Protein AF-A0A2G6PEE8-F1 (afdb_monomer)

Radius of gyration: 20.81 Å; Cα contacts (8 Å, |Δi|>4): 61; chains: 1; bounding box: 56×54×42 Å

pLDDT: mean 80.79, std 21.09, range [40.03, 98.38]

Solvent-accessible sur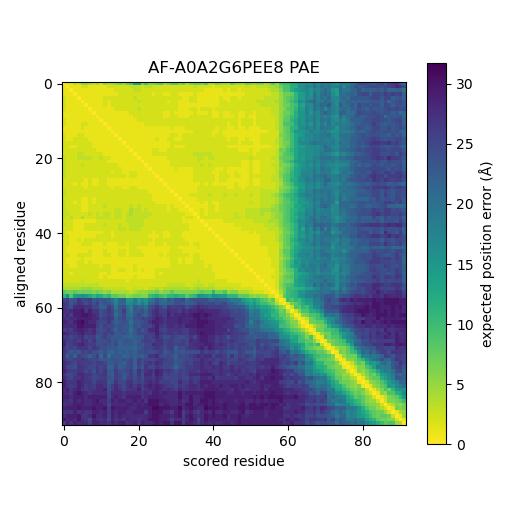face area (backbone atoms only — not comparable to full-atom values): 6204 Å² total; per-residue (Å²): 101,75,51,29,76,95,63,70,36,36,48,66,58,54,49,50,39,40,76,76,64,45,85,48,71,64,52,50,23,78,75,59,54,56,54,75,76,87,41,76,32,46,64,61,43,48,55,50,50,52,52,54,54,51,58,71,74,60,72,75,91,83,87,85,81,85,79,83,85,81,84,79,80,81,71,74,84,77,89,70,78,85,78,87,78,79,86,85,76,78,96,127

Structure (mmCIF, N/CA/C/O backbone):
data_AF-A0A2G6PEE8-F1
#
_entry.id   AF-A0A2G6PEE8-F1
#
loop_
_atom_site.group_PDB
_atom_site.id
_atom_site.type_symbol
_atom_site.label_atom_id
_atom_site.label_alt_id
_atom_site.label_comp_id
_atom_site.label_asym_id
_atom_site.label_entity_id
_atom_site.label_seq_id
_atom_site.pdbx_PDB_ins_code
_atom_site.Cartn_x
_atom_site.Cartn_y
_atom_site.Cartn_z
_atom_site.occupancy
_atom_site.B_iso_or_equiv
_atom_site.auth_seq_id
_atom_site.auth_comp_id
_atom_site.auth_asym_id
_atom_site.auth_atom_id
_atom_site.pdbx_PDB_model_num
ATOM 1 N N . MET A 1 1 ? -6.600 4.409 -7.845 1.00 88.81 1 MET A N 1
ATOM 2 C CA . MET A 1 1 ? -5.313 5.067 -8.159 1.00 88.81 1 MET A CA 1
ATOM 3 C C . MET A 1 1 ? -4.147 4.125 -7.876 1.00 88.81 1 MET A C 1
ATOM 5 O O . MET A 1 1 ? -4.296 3.256 -7.029 1.00 88.81 1 MET A O 1
ATOM 9 N N . PHE A 1 2 ? -2.994 4.298 -8.532 1.00 97.00 2 PHE A N 1
ATOM 10 C CA . PHE A 1 2 ? -1.758 3.631 -8.098 1.00 97.00 2 PHE A CA 1
ATOM 11 C C . PHE A 1 2 ? -1.168 4.366 -6.897 1.00 97.00 2 PHE A C 1
ATOM 13 O O . PHE A 1 2 ? -0.930 5.567 -6.975 1.00 97.00 2 PHE A O 1
ATOM 20 N N . LEU A 1 3 ? -0.920 3.633 -5.815 1.00 97.19 3 LEU A N 1
ATOM 21 C CA . LEU A 1 3 ? -0.267 4.142 -4.611 1.00 97.19 3 LEU A CA 1
ATOM 22 C C . LEU A 1 3 ? 1.231 3.824 -4.601 1.00 97.19 3 LEU A C 1
ATOM 24 O O . LEU A 1 3 ? 2.017 4.609 -4.085 1.00 97.19 3 LEU A O 1
ATOM 28 N N . CYS A 1 4 ? 1.666 2.725 -5.229 1.00 98.06 4 CYS A N 1
ATOM 29 C CA . CYS A 1 4 ? 3.086 2.445 -5.450 1.00 98.06 4 CYS A CA 1
ATOM 30 C C . CYS A 1 4 ? 3.358 2.161 -6.927 1.00 98.06 4 CYS A C 1
ATOM 32 O O . CYS A 1 4 ? 2.987 1.108 -7.433 1.00 98.06 4 CYS A O 1
ATOM 34 N N . ILE A 1 5 ? 4.061 3.073 -7.604 1.00 97.88 5 ILE A N 1
ATOM 35 C CA . ILE A 1 5 ? 4.388 2.924 -9.032 1.00 97.88 5 ILE A CA 1
ATOM 36 C C . ILE A 1 5 ? 5.428 1.814 -9.246 1.00 97.88 5 ILE A C 1
ATOM 38 O O . ILE A 1 5 ? 5.252 0.981 -10.126 1.00 97.88 5 ILE A O 1
ATOM 42 N N . CYS A 1 6 ? 6.464 1.743 -8.402 1.00 98.06 6 CYS A N 1
ATOM 43 C CA . CYS A 1 6 ? 7.517 0.719 -8.487 1.00 98.06 6 CYS A CA 1
ATOM 44 C C . CYS A 1 6 ? 6.969 -0.713 -8.474 1.00 98.06 6 CYS A C 1
ATOM 46 O O . CYS A 1 6 ? 7.477 -1.584 -9.171 1.00 98.06 6 CYS A O 1
ATOM 48 N N . LYS A 1 7 ? 5.941 -0.960 -7.655 1.00 97.62 7 LYS A N 1
ATOM 49 C CA . LYS A 1 7 ? 5.329 -2.284 -7.480 1.00 97.62 7 LYS A CA 1
ATOM 50 C C . LYS A 1 7 ? 3.970 -2.416 -8.168 1.00 97.62 7 LYS A C 1
ATOM 52 O O . LYS A 1 7 ? 3.334 -3.448 -8.031 1.00 97.62 7 LYS A O 1
ATOM 57 N N . SER A 1 8 ? 3.540 -1.390 -8.908 1.00 97.50 8 SER A N 1
ATOM 58 C CA . SER A 1 8 ? 2.221 -1.318 -9.552 1.00 97.50 8 SER A CA 1
ATOM 59 C C . SER A 1 8 ? 1.056 -1.642 -8.606 1.00 97.50 8 SER A C 1
ATOM 61 O O . SER A 1 8 ? 0.124 -2.333 -8.991 1.00 97.50 8 SER A O 1
ATOM 63 N N . VAL A 1 9 ? 1.101 -1.128 -7.372 1.00 97.81 9 VAL A N 1
ATOM 64 C CA . VAL A 1 9 ? 0.060 -1.376 -6.360 1.00 97.81 9 VAL A CA 1
ATOM 65 C C . VAL A 1 9 ? -0.975 -0.267 -6.377 1.00 97.81 9 VAL A C 1
ATOM 67 O O . VAL A 1 9 ? -0.636 0.921 -6.336 1.00 97.81 9 VAL A O 1
ATOM 70 N N . THR A 1 10 ? -2.238 -0.662 -6.396 1.00 98.38 10 THR A N 1
ATOM 71 C CA . THR A 1 10 ? -3.419 0.193 -6.433 1.00 98.38 10 THR A CA 1
ATOM 72 C C . THR A 1 10 ? -4.076 0.347 -5.064 1.00 98.38 10 THR A C 1
ATOM 74 O O . THR A 1 10 ? -3.909 -0.466 -4.161 1.00 98.38 10 THR A O 1
ATOM 77 N N . ASP A 1 11 ? -4.879 1.395 -4.925 1.00 97.56 11 ASP A N 1
ATOM 78 C CA . ASP A 1 11 ? -5.781 1.619 -3.792 1.00 97.56 11 ASP A CA 1
ATOM 79 C C . ASP A 1 11 ? -6.696 0.418 -3.518 1.00 97.56 11 ASP A C 1
ATOM 81 O O . ASP A 1 11 ? -6.860 0.012 -2.370 1.00 97.56 11 ASP A O 1
ATOM 85 N N . ARG A 1 12 ? -7.236 -0.202 -4.574 1.00 97.44 12 ARG A N 1
ATOM 86 C CA . ARG A 1 12 ? -8.122 -1.368 -4.457 1.00 97.44 12 ARG A CA 1
ATOM 87 C 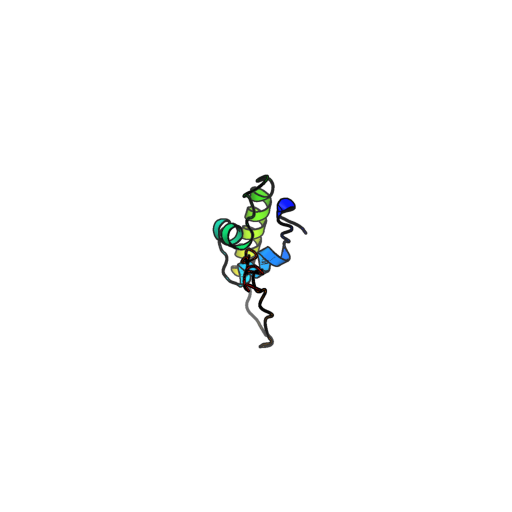C . ARG A 1 12 ? -7.419 -2.566 -3.832 1.00 97.44 12 ARG A C 1
ATOM 89 O O . ARG A 1 12 ? -8.013 -3.238 -2.998 1.00 97.44 12 ARG A O 1
ATOM 96 N N . GLU A 1 13 ? -6.169 -2.813 -4.208 1.00 97.81 13 GLU A N 1
ATOM 97 C CA . GLU A 1 13 ? -5.369 -3.899 -3.634 1.00 97.81 13 GLU A CA 1
ATOM 98 C C . GLU A 1 13 ? -5.050 -3.644 -2.160 1.00 97.81 13 GLU A C 1
ATOM 100 O O . GLU A 1 13 ? -5.147 -4.562 -1.350 1.00 97.81 13 GLU A O 1
ATOM 105 N N . ILE A 1 14 ? -4.739 -2.398 -1.781 1.00 97.38 14 ILE A N 1
ATOM 106 C CA . ILE A 1 14 ? -4.521 -2.057 -0.368 1.00 97.38 14 ILE A CA 1
ATOM 107 C C . ILE A 1 14 ? -5.813 -2.221 0.434 1.00 97.38 14 ILE A C 1
ATOM 109 O O . ILE A 1 14 ? -5.785 -2.835 1.498 1.00 97.38 14 ILE A O 1
ATOM 113 N N . ARG A 1 15 ? -6.950 -1.746 -0.087 1.00 97.50 15 ARG A N 1
ATOM 114 C CA . ARG A 1 15 ? -8.254 -1.918 0.564 1.00 97.50 15 ARG A CA 1
ATOM 115 C C . ARG A 1 15 ? -8.607 -3.395 0.739 1.00 97.50 15 ARG A C 1
ATOM 117 O O . ARG A 1 15 ? -8.984 -3.798 1.831 1.00 97.50 15 ARG A O 1
ATOM 124 N N . HIS A 1 16 ? -8.404 -4.205 -0.297 1.00 97.25 16 HIS A N 1
ATOM 125 C CA . HIS A 1 16 ? -8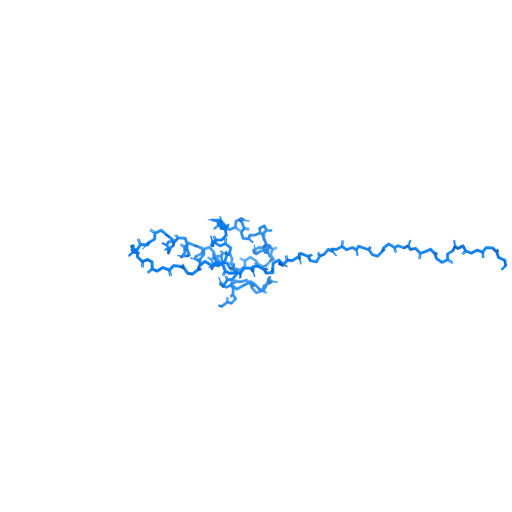.607 -5.650 -0.229 1.00 97.25 16 HIS A CA 1
ATOM 126 C C . HIS A 1 16 ? -7.733 -6.299 0.851 1.00 97.25 16 HIS A C 1
ATOM 128 O O . HIS A 1 16 ? -8.226 -7.082 1.653 1.00 97.25 16 HIS A O 1
ATOM 134 N N . MET A 1 17 ? -6.450 -5.931 0.939 1.00 97.12 17 MET A N 1
ATOM 135 C CA . MET A 1 17 ? -5.581 -6.437 2.005 1.00 97.12 17 MET A CA 1
ATOM 136 C C . MET A 1 17 ? -6.057 -6.028 3.397 1.00 97.12 17 MET A C 1
ATOM 138 O O . MET A 1 17 ? -5.925 -6.805 4.340 1.00 97.12 17 MET A O 1
ATOM 142 N N . VAL A 1 18 ? -6.595 -4.817 3.542 1.00 97.38 18 VAL A N 1
ATOM 143 C CA . VAL A 1 18 ? -7.198 -4.362 4.797 1.00 97.38 18 VAL A CA 1
ATOM 144 C C . VAL A 1 18 ? -8.442 -5.192 5.126 1.00 97.38 18 VAL A C 1
ATOM 146 O O . VAL A 1 18 ? -8.572 -5.648 6.262 1.00 97.38 18 VAL A O 1
ATOM 149 N N . ASP A 1 19 ? -9.299 -5.496 4.157 1.00 96.31 19 ASP A N 1
ATOM 150 C CA . ASP A 1 19 ? -10.436 -6.404 4.362 1.00 96.31 19 ASP A CA 1
ATOM 151 C C . ASP A 1 19 ? -9.975 -7.825 4.756 1.00 96.31 19 ASP A C 1
ATOM 153 O O . ASP A 1 19 ? -10.588 -8.461 5.613 1.00 96.31 19 ASP A O 1
ATOM 157 N N . GLU A 1 20 ? -8.835 -8.289 4.231 1.00 96.06 20 GLU A N 1
ATOM 158 C CA . GLU A 1 20 ? -8.190 -9.559 4.611 1.00 96.06 20 GLU A CA 1
ATOM 159 C C . GLU A 1 20 ? -7.452 -9.528 5.965 1.00 96.06 20 GLU A C 1
ATOM 161 O O . GLU A 1 20 ? -6.980 -10.565 6.437 1.00 96.06 20 GLU A O 1
ATOM 166 N N . GLY A 1 21 ? -7.348 -8.365 6.615 1.00 96.25 21 GLY A N 1
ATOM 167 C CA . GLY A 1 21 ? -6.766 -8.239 7.954 1.00 96.25 21 GLY A CA 1
ATOM 168 C C . GLY A 1 21 ? -5.422 -7.515 8.042 1.00 96.25 21 GLY A C 1
ATOM 169 O O . GLY A 1 21 ? -4.862 -7.455 9.133 1.00 96.25 21 GLY A O 1
ATOM 170 N N . ALA A 1 22 ? -4.900 -6.931 6.961 1.00 97.19 22 ALA A N 1
ATOM 171 C CA . ALA A 1 22 ? -3.713 -6.075 7.031 1.00 97.19 22 ALA A CA 1
ATOM 172 C C . ALA A 1 22 ? -4.003 -4.817 7.863 1.00 97.19 22 ALA A C 1
ATOM 174 O O . ALA A 1 22 ? -5.001 -4.126 7.641 1.00 97.19 22 ALA A O 1
ATOM 175 N N . ARG A 1 23 ? -3.149 -4.509 8.841 1.00 97.06 23 ARG A N 1
ATOM 176 C CA . ARG A 1 23 ? -3.335 -3.361 9.750 1.00 97.06 23 ARG A CA 1
ATOM 177 C C . ARG A 1 23 ? -2.140 -2.421 9.771 1.00 97.06 23 ARG A C 1
ATOM 179 O O . ARG A 1 23 ? -2.237 -1.337 10.331 1.00 97.06 23 ARG A O 1
ATOM 186 N N . THR A 1 24 ? -1.022 -2.817 9.175 1.00 97.94 24 THR A N 1
ATOM 187 C CA . THR A 1 24 ? 0.225 -2.057 9.215 1.00 97.94 24 THR A CA 1
ATOM 188 C C . THR A 1 24 ? 0.863 -1.949 7.835 1.00 97.94 24 THR A C 1
ATOM 190 O O . THR A 1 24 ? 0.668 -2.796 6.962 1.00 97.94 24 THR A O 1
ATOM 193 N N . MET A 1 25 ? 1.712 -0.936 7.651 1.00 97.69 25 MET A N 1
ATOM 194 C CA . MET A 1 25 ? 2.562 -0.827 6.462 1.00 97.69 25 MET A CA 1
ATOM 195 C C . MET A 1 25 ? 3.463 -2.057 6.277 1.00 97.69 25 MET A C 1
ATOM 197 O O . MET A 1 25 ? 3.764 -2.437 5.148 1.00 97.69 25 MET A O 1
ATOM 201 N N . GLY A 1 26 ? 3.872 -2.700 7.377 1.00 97.88 26 GLY A N 1
ATOM 202 C CA . GLY A 1 26 ? 4.641 -3.944 7.349 1.00 97.88 26 GLY A CA 1
ATOM 203 C C . GLY A 1 26 ? 3.875 -5.088 6.686 1.00 97.88 26 GLY A C 1
ATOM 204 O O . GLY A 1 26 ? 4.442 -5.795 5.856 1.00 97.88 26 GLY A O 1
ATOM 205 N N . ASP A 1 27 ? 2.576 -5.218 6.962 1.00 97.62 27 ASP A N 1
ATOM 206 C CA . ASP A 1 27 ? 1.726 -6.243 6.340 1.00 97.62 27 ASP A CA 1
ATOM 207 C C . ASP A 1 27 ? 1.653 -6.053 4.820 1.00 97.62 27 ASP A C 1
ATOM 209 O O . ASP A 1 27 ? 1.806 -7.002 4.046 1.00 97.62 27 ASP A O 1
ATOM 213 N N . LEU A 1 28 ? 1.483 -4.800 4.388 1.00 97.62 28 LEU A N 1
ATOM 214 C CA . LEU A 1 28 ? 1.456 -4.439 2.974 1.00 97.62 28 LEU A CA 1
ATOM 215 C C . LEU A 1 28 ? 2.830 -4.634 2.312 1.00 97.62 28 LEU A C 1
ATOM 217 O O . LEU A 1 28 ? 2.912 -5.096 1.174 1.00 97.62 28 LEU A O 1
ATOM 221 N N . ASN A 1 29 ? 3.921 -4.328 3.019 1.00 97.50 29 ASN A N 1
ATOM 222 C CA . ASN A 1 29 ? 5.287 -4.546 2.546 1.00 97.50 29 ASN A CA 1
ATOM 223 C C . ASN A 1 29 ? 5.587 -6.033 2.330 1.00 97.50 29 ASN A C 1
ATOM 225 O O . ASN A 1 29 ? 6.087 -6.401 1.272 1.00 97.50 29 ASN A O 1
ATOM 229 N N . ILE A 1 30 ? 5.232 -6.893 3.286 1.00 96.88 30 ILE A N 1
ATOM 230 C CA . ILE A 1 30 ? 5.449 -8.343 3.189 1.00 96.88 30 ILE A CA 1
ATOM 231 C C . ILE A 1 30 ? 4.706 -8.934 1.983 1.00 96.88 30 ILE A C 1
ATOM 233 O O . ILE A 1 30 ? 5.186 -9.880 1.357 1.00 96.88 30 ILE A O 1
ATOM 237 N N . ARG A 1 31 ? 3.529 -8.393 1.652 1.00 94.62 31 ARG A N 1
ATOM 238 C CA . ARG A 1 31 ? 2.682 -8.878 0.553 1.00 94.62 31 ARG A CA 1
ATOM 239 C C . ARG A 1 31 ? 3.095 -8.334 -0.812 1.00 94.62 31 ARG A C 1
ATOM 241 O O . ARG A 1 31 ? 3.165 -9.104 -1.764 1.00 94.62 31 ARG A O 1
ATOM 248 N N . PHE A 1 32 ? 3.379 -7.038 -0.903 1.00 96.38 32 PHE A N 1
ATOM 249 C CA . PHE A 1 32 ? 3.559 -6.342 -2.180 1.00 96.38 32 PHE A CA 1
ATOM 250 C C . PHE A 1 32 ? 4.970 -5.782 -2.415 1.00 96.38 32 PHE A C 1
ATOM 252 O O . PHE A 1 32 ? 5.283 -5.312 -3.507 1.00 96.38 32 PHE A O 1
ATOM 259 N N . GLY A 1 33 ? 5.832 -5.763 -1.398 1.00 96.94 33 GLY A N 1
ATOM 260 C CA . GLY A 1 33 ? 7.160 -5.144 -1.461 1.00 96.94 33 GLY A CA 1
ATOM 261 C C . GLY A 1 33 ? 7.135 -3.614 -1.556 1.00 96.94 33 GLY A C 1
ATOM 262 O O . GLY A 1 33 ? 8.113 -3.003 -1.999 1.00 96.94 33 GLY A O 1
ATOM 263 N N . ILE A 1 34 ? 6.020 -2.976 -1.191 1.00 97.31 34 ILE A N 1
ATOM 264 C CA . ILE A 1 34 ? 5.876 -1.518 -1.258 1.00 97.31 34 ILE A CA 1
ATOM 265 C C . ILE A 1 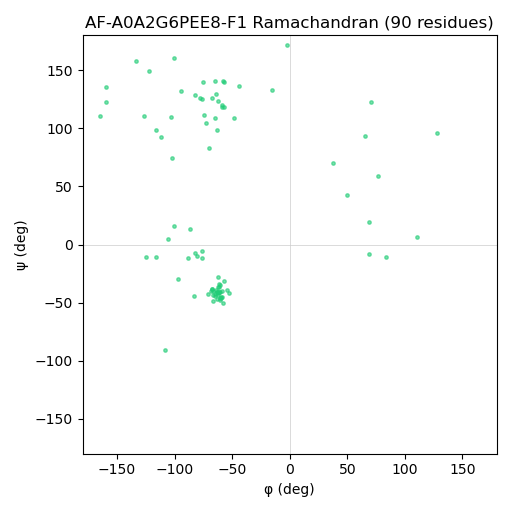34 ? 6.836 -0.808 -0.301 1.00 97.31 34 ILE A C 1
ATOM 26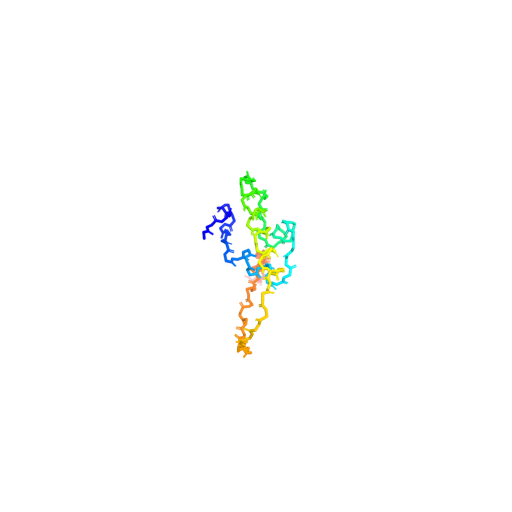7 O O . ILE A 1 34 ? 7.050 -1.242 0.824 1.00 97.31 34 ILE A O 1
ATOM 271 N N . GLY A 1 35 ? 7.415 0.309 -0.738 1.00 96.25 35 GLY A N 1
ATOM 272 C CA . GLY A 1 35 ? 8.392 1.065 0.054 1.00 96.25 35 GLY A CA 1
ATOM 273 C C . GLY A 1 35 ? 9.836 0.548 -0.022 1.00 96.25 35 GLY A C 1
ATOM 274 O O . GLY A 1 35 ? 10.732 1.293 0.352 1.00 96.25 35 GLY A O 1
ATOM 275 N N . ASN A 1 36 ? 10.089 -0.641 -0.589 1.00 97.12 36 ASN A N 1
ATOM 276 C CA . ASN A 1 36 ? 11.444 -1.221 -0.671 1.00 97.12 36 ASN A CA 1
ATOM 277 C C . ASN A 1 36 ? 12.305 -0.699 -1.832 1.00 97.12 36 ASN A C 1
ATOM 279 O O . ASN A 1 36 ? 13.470 -1.066 -1.935 1.00 97.12 36 ASN A O 1
ATOM 283 N N . GLU A 1 37 ? 11.739 0.104 -2.736 1.00 97.19 37 GLU A N 1
ATOM 284 C CA . GLU A 1 37 ? 12.448 0.580 -3.928 1.00 97.19 37 GLU A CA 1
ATOM 285 C C . GLU A 1 37 ? 12.789 2.070 -3.831 1.00 97.19 37 GLU A C 1
ATOM 287 O O . GLU A 1 37 ? 13.824 2.429 -3.285 1.00 97.19 37 GLU A O 1
ATOM 292 N N . CYS A 1 38 ? 11.918 2.966 -4.305 1.00 98.00 38 CYS A N 1
ATOM 293 C CA . CYS A 1 38 ? 12.172 4.407 -4.204 1.00 98.00 38 CYS A CA 1
ATOM 294 C C . CYS A 1 38 ? 11.668 5.051 -2.899 1.00 98.00 38 CYS A C 1
ATOM 296 O O . CYS A 1 38 ? 11.945 6.223 -2.661 1.00 98.00 38 CYS A O 1
ATOM 298 N N . GLY A 1 39 ? 10.859 4.341 -2.101 1.00 97.31 39 GLY A N 1
ATOM 299 C CA . GLY A 1 39 ? 10.288 4.824 -0.833 1.00 97.31 39 GLY A CA 1
ATOM 300 C C . GLY A 1 39 ? 9.233 5.940 -0.932 1.00 97.31 39 GLY A C 1
ATOM 301 O O . GLY A 1 39 ? 8.570 6.240 0.055 1.00 97.31 39 GLY A O 1
ATOM 302 N N . LYS A 1 40 ? 9.009 6.535 -2.110 1.00 98.12 40 LYS A N 1
ATOM 303 C CA . LYS A 1 40 ? 8.130 7.713 -2.276 1.00 98.12 40 LYS A CA 1
ATOM 304 C C . LYS A 1 40 ? 6.667 7.463 -1.899 1.00 98.12 40 LYS A C 1
ATOM 306 O O . LYS A 1 40 ? 5.992 8.384 -1.468 1.00 98.12 40 LYS A O 1
ATOM 311 N N . CYS A 1 41 ? 6.198 6.224 -2.024 1.00 98.06 41 CYS A N 1
ATOM 312 C CA . CYS A 1 41 ? 4.823 5.843 -1.705 1.00 98.06 41 CYS A CA 1
ATOM 313 C C . CYS A 1 41 ? 4.535 5.714 -0.204 1.00 98.06 41 CYS A C 1
ATOM 315 O O . CYS A 1 41 ? 3.383 5.529 0.163 1.00 98.06 41 CYS A O 1
ATOM 317 N N . ILE A 1 42 ? 5.553 5.723 0.668 1.00 97.94 42 ILE A N 1
ATOM 318 C CA . ILE A 1 42 ? 5.381 5.334 2.078 1.00 97.94 42 ILE A CA 1
ATOM 319 C C . ILE A 1 42 ? 4.362 6.232 2.784 1.00 97.94 42 ILE A C 1
ATOM 321 O O . ILE A 1 42 ? 3.490 5.719 3.479 1.00 97.94 42 ILE A O 1
ATOM 325 N N . ASN A 1 43 ? 4.445 7.551 2.603 1.00 98.06 43 ASN A N 1
ATOM 326 C CA . ASN A 1 43 ? 3.523 8.473 3.264 1.00 98.06 43 ASN A CA 1
ATOM 327 C C . ASN A 1 43 ? 2.085 8.305 2.746 1.00 98.06 43 ASN A C 1
ATOM 329 O O . ASN A 1 43 ? 1.164 8.119 3.535 1.00 98.06 43 ASN A O 1
ATOM 333 N N . ASP A 1 44 ? 1.920 8.279 1.422 1.00 97.75 44 ASP A N 1
ATOM 334 C CA . ASP A 1 44 ? 0.608 8.180 0.773 1.00 97.75 44 ASP A CA 1
ATOM 335 C C . ASP A 1 44 ? -0.085 6.847 1.086 1.00 97.75 44 ASP A C 1
ATOM 337 O O . ASP A 1 44 ? -1.287 6.807 1.344 1.00 97.75 44 ASP A O 1
ATOM 341 N N . VAL A 1 45 ? 0.676 5.747 1.116 1.00 98.06 45 VAL A N 1
ATOM 342 C CA . VAL A 1 45 ? 0.141 4.436 1.491 1.00 98.06 45 VAL A CA 1
ATOM 343 C C . VAL A 1 45 ? -0.270 4.401 2.960 1.00 98.06 45 VAL A C 1
ATOM 345 O O . VAL A 1 45 ? -1.340 3.876 3.248 1.00 98.06 45 VAL A O 1
ATOM 348 N N . ASN A 1 46 ? 0.532 4.945 3.882 1.00 98.06 46 ASN A N 1
ATOM 349 C CA . ASN A 1 46 ? 0.149 4.989 5.299 1.00 98.06 46 ASN A CA 1
ATOM 350 C C . ASN A 1 46 ? -1.143 5.787 5.496 1.00 98.06 46 ASN A C 1
ATOM 352 O O . ASN A 1 46 ? -2.071 5.297 6.127 1.00 98.06 46 ASN A O 1
ATOM 356 N N . GLN A 1 47 ? -1.247 6.962 4.872 1.00 98.12 47 GLN A N 1
ATOM 357 C CA . GLN A 1 47 ? -2.459 7.775 4.948 1.00 98.12 47 GLN A CA 1
ATOM 358 C C . GLN A 1 47 ? -3.687 7.039 4.387 1.00 98.12 47 GLN A C 1
ATOM 360 O O . GLN A 1 47 ? -4.782 7.109 4.954 1.00 98.12 47 GLN A O 1
ATOM 365 N N . TYR A 1 48 ? -3.523 6.323 3.272 1.00 98.25 48 TYR A N 1
ATOM 366 C CA . TYR A 1 48 ? -4.609 5.537 2.693 1.00 98.25 48 TYR A CA 1
ATOM 367 C C . TYR A 1 48 ? -4.988 4.333 3.568 1.00 98.25 48 TYR A C 1
ATOM 369 O O . TYR A 1 48 ? -6.174 4.054 3.746 1.00 98.25 48 TYR A O 1
ATOM 377 N N . LEU A 1 49 ? -3.998 3.649 4.148 1.00 98.00 49 LEU A N 1
ATOM 378 C CA . LEU A 1 49 ? -4.202 2.568 5.109 1.00 98.00 49 LEU A CA 1
ATOM 379 C C . LEU A 1 49 ? -5.010 3.066 6.313 1.00 98.00 49 LEU A C 1
ATOM 381 O O . LEU A 1 49 ? -6.041 2.477 6.625 1.00 98.00 49 LEU A O 1
ATOM 385 N N . ASP A 1 50 ? -4.609 4.182 6.922 1.00 97.75 50 ASP A N 1
ATOM 386 C CA . ASP A 1 50 ? -5.317 4.787 8.056 1.00 97.75 50 ASP A CA 1
ATOM 387 C C . ASP A 1 50 ? -6.768 5.138 7.704 1.00 97.75 50 ASP A C 1
ATOM 389 O O . ASP A 1 50 ? -7.682 4.882 8.489 1.00 97.75 50 ASP A O 1
ATOM 393 N N . THR A 1 51 ? -6.996 5.658 6.494 1.00 97.62 51 THR A N 1
ATOM 394 C CA . THR A 1 51 ? -8.346 5.945 5.985 1.00 97.62 51 THR A CA 1
ATOM 395 C C . THR A 1 51 ? -9.189 4.669 5.914 1.00 97.62 51 THR A C 1
ATOM 397 O O . THR A 1 51 ? -10.305 4.641 6.430 1.00 97.62 51 THR A O 1
ATOM 400 N N . CYS A 1 52 ? -8.648 3.583 5.352 1.00 96.81 52 CYS A N 1
ATOM 401 C CA . CYS A 1 52 ? -9.352 2.299 5.279 1.00 96.81 52 CYS A CA 1
ATOM 402 C C . CYS A 1 52 ? -9.671 1.738 6.675 1.00 96.81 52 CYS A C 1
ATOM 404 O O . CYS A 1 52 ? -10.764 1.227 6.907 1.00 96.81 52 CYS A O 1
ATOM 406 N N . LEU A 1 53 ? -8.738 1.851 7.625 1.00 96.50 53 LEU A N 1
ATOM 407 C CA . LEU A 1 53 ? -8.942 1.384 8.999 1.00 96.50 53 LEU A CA 1
ATOM 408 C C . LEU A 1 53 ? -9.991 2.214 9.747 1.00 96.50 53 LEU A C 1
ATOM 410 O O . LEU A 1 53 ? -10.794 1.658 10.496 1.00 96.50 53 LEU A O 1
ATOM 414 N N . ALA A 1 54 ? -10.019 3.529 9.531 1.00 95.94 54 ALA A N 1
ATOM 415 C CA . ALA A 1 54 ? -11.044 4.400 10.092 1.00 95.94 54 ALA A CA 1
ATOM 416 C C . ALA A 1 54 ? -12.441 4.051 9.555 1.00 95.94 54 ALA A C 1
ATOM 418 O O . ALA A 1 54 ? -13.398 4.002 10.330 1.00 95.94 54 ALA A O 1
ATOM 419 N N . GLU A 1 55 ? -12.561 3.746 8.260 1.00 94.56 55 GLU A N 1
ATOM 420 C CA . GLU A 1 55 ? -13.823 3.319 7.646 1.00 94.56 55 GLU A CA 1
ATOM 421 C C . GLU A 1 55 ? -14.360 2.014 8.257 1.00 94.56 55 GLU A C 1
ATOM 423 O O . GLU A 1 55 ? -15.554 1.929 8.544 1.00 94.56 5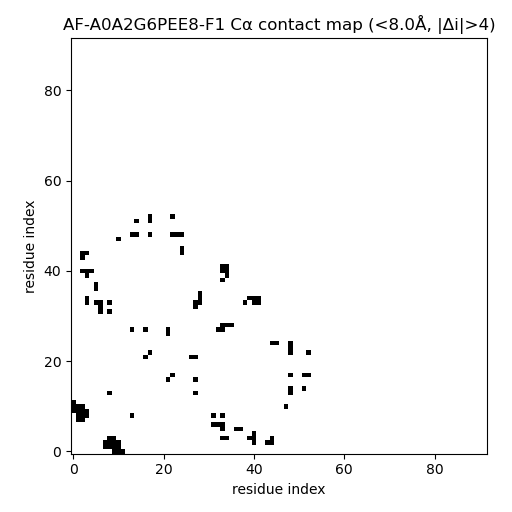5 GLU A O 1
ATOM 428 N N . LEU A 1 56 ? -13.494 1.032 8.540 1.00 90.69 56 LEU A N 1
ATOM 429 C CA . LEU A 1 56 ? -13.896 -0.214 9.212 1.00 90.69 56 LEU A CA 1
ATOM 430 C C . LEU A 1 56 ? -14.461 0.028 10.619 1.00 90.69 56 LEU A C 1
ATOM 432 O O . LEU A 1 56 ? -15.402 -0.646 11.039 1.00 90.69 56 LEU A O 1
ATOM 436 N N . ASN A 1 57 ? -13.903 1.001 11.339 1.00 86.12 57 ASN A N 1
ATOM 437 C CA . ASN A 1 57 ? -14.310 1.330 12.705 1.00 86.12 57 ASN A CA 1
ATOM 438 C C . ASN A 1 57 ? -15.572 2.209 12.777 1.00 86.12 57 ASN A C 1
ATOM 440 O O . ASN A 1 57 ? -16.107 2.406 13.865 1.00 86.12 57 ASN A O 1
ATOM 444 N N . SER A 1 58 ? -16.041 2.750 11.650 1.00 76.38 58 SER A N 1
ATOM 445 C CA . SER A 1 58 ? -17.092 3.778 11.611 1.00 76.38 58 SER A CA 1
ATOM 446 C C . SER A 1 58 ? -18.485 3.250 11.264 1.00 76.38 58 SER A C 1
ATOM 448 O O . SER A 1 58 ? -19.342 4.049 10.905 1.00 76.38 58 SER A O 1
ATOM 450 N N . THR A 1 59 ? -18.749 1.943 11.332 1.00 56.56 59 THR A N 1
ATOM 451 C CA . THR A 1 59 ? -20.042 1.380 10.902 1.00 56.56 59 THR A CA 1
ATOM 452 C C . THR A 1 59 ? -21.230 1.969 11.683 1.00 56.56 59 THR A C 1
ATOM 454 O O . THR A 1 59 ? -21.334 1.741 12.888 1.00 56.56 59 THR A O 1
ATOM 457 N N . PRO A 1 60 ? -22.188 2.656 11.022 1.00 56.44 60 PRO A N 1
ATOM 458 C CA . PRO A 1 60 ? -23.579 2.624 11.442 1.00 56.44 60 PRO A CA 1
ATOM 459 C C . PRO A 1 60 ? -24.165 1.265 11.018 1.00 56.44 60 PRO A C 1
ATOM 461 O O . PRO A 1 60 ? -23.862 0.743 9.945 1.00 56.44 60 PRO A O 1
ATOM 464 N N . GLU A 1 61 ? -24.974 0.679 11.886 1.00 56.84 61 GLU A N 1
ATOM 465 C CA . GLU A 1 61 ? -25.667 -0.599 11.713 1.00 56.84 61 GLU A CA 1
ATOM 466 C C . GLU A 1 61 ? -26.593 -0.626 10.463 1.00 56.84 61 GLU A C 1
ATOM 468 O O . GLU A 1 61 ? -27.269 0.361 10.189 1.00 56.84 61 GLU A O 1
ATOM 473 N N . GLU A 1 62 ? -26.620 -1.777 9.755 1.00 46.91 62 GLU A N 1
ATOM 474 C CA . GLU A 1 62 ? -27.732 -2.378 8.958 1.00 46.91 62 GLU A CA 1
ATOM 475 C C . GLU A 1 62 ? -27.486 -2.805 7.468 1.00 46.91 62 GLU A C 1
ATOM 477 O O . GLU A 1 62 ? -27.561 -2.025 6.525 1.00 46.91 62 GLU A O 1
ATOM 482 N N . ALA A 1 63 ? -27.192 -4.116 7.340 1.00 48.94 63 ALA A N 1
ATOM 483 C CA . ALA A 1 63 ? -27.359 -5.206 6.333 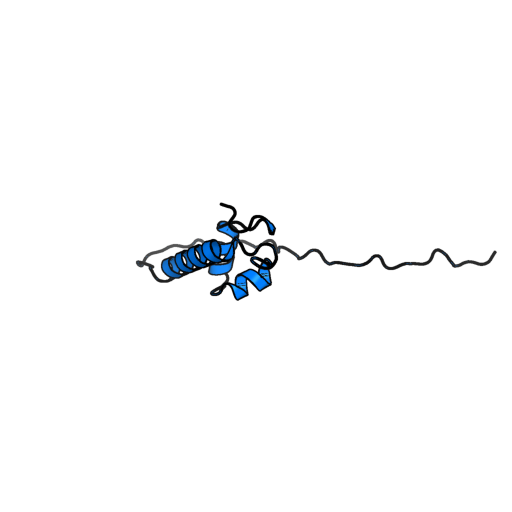1.00 48.94 63 ALA A CA 1
ATOM 484 C C . ALA A 1 63 ? -28.098 -5.040 4.957 1.00 48.94 63 ALA A C 1
ATOM 486 O O . ALA A 1 63 ? -28.814 -4.068 4.761 1.00 48.94 63 ALA A O 1
ATOM 487 N N . PRO A 1 64 ? -28.054 -6.039 4.017 1.00 54.12 64 PRO A N 1
ATOM 488 C CA . PRO A 1 64 ? -27.444 -7.376 4.079 1.00 54.12 64 PRO A CA 1
ATOM 489 C C . PRO A 1 64 ? -26.397 -7.683 2.987 1.00 54.12 64 PRO A C 1
ATOM 491 O O . PRO A 1 64 ? -26.463 -7.265 1.834 1.00 54.12 64 PRO A O 1
ATOM 494 N N . ARG A 1 65 ? -25.443 -8.522 3.382 1.00 57.00 65 ARG A N 1
ATOM 495 C CA . ARG A 1 65 ? -24.386 -9.121 2.558 1.00 57.00 65 ARG A CA 1
ATOM 496 C C . ARG A 1 65 ? -24.933 -10.347 1.809 1.00 57.00 65 ARG A C 1
ATOM 498 O O . ARG A 1 65 ? -25.485 -11.226 2.475 1.00 57.00 65 ARG A O 1
ATOM 505 N N . PRO A 1 66 ? -24.767 -10.465 0.478 1.00 52.59 66 PRO A N 1
ATOM 506 C CA . PRO A 1 66 ? -24.936 -11.743 -0.187 1.00 52.59 66 PRO A CA 1
ATOM 507 C C . PRO A 1 66 ? -23.700 -12.609 0.081 1.00 52.59 66 PRO A C 1
ATOM 509 O O . PRO A 1 66 ? -22.555 -12.207 -0.123 1.00 52.59 66 PRO A O 1
ATOM 512 N N . SER A 1 67 ? -23.970 -13.796 0.604 1.00 56.94 67 SER A N 1
ATOM 513 C CA . SER A 1 67 ? -23.020 -14.874 0.830 1.00 56.94 67 SER A CA 1
ATOM 514 C C . SER A 1 67 ? -22.503 -15.446 -0.494 1.00 56.94 67 SER A C 1
ATOM 516 O O . SER A 1 67 ? -23.316 -15.939 -1.265 1.00 56.94 67 SER A O 1
ATOM 518 N N . VAL A 1 68 ? -21.166 -15.487 -0.634 1.00 50.06 68 VAL A N 1
ATOM 519 C CA . VAL A 1 68 ? -20.358 -16.444 -1.434 1.00 50.06 68 VAL A CA 1
ATOM 520 C C . VAL A 1 68 ? -20.501 -16.255 -2.963 1.00 50.06 68 VAL A C 1
ATOM 522 O O . VAL A 1 68 ? -21.594 -16.195 -3.493 1.00 50.06 68 VAL A O 1
ATOM 525 N N . GLU A 1 69 ? -19.427 -16.020 -3.724 1.00 46.69 69 GLU A N 1
ATOM 526 C CA . GLU A 1 69 ? -18.621 -17.095 -4.320 1.00 46.69 69 GLU A CA 1
ATOM 527 C C . GLU A 1 69 ? -17.198 -16.640 -4.725 1.00 46.69 69 GLU A C 1
ATOM 529 O O . GLU A 1 69 ? -16.995 -15.746 -5.539 1.00 46.69 69 GLU A O 1
ATOM 534 N N . THR A 1 70 ? -16.224 -17.346 -4.144 1.00 40.03 70 THR A N 1
ATOM 535 C CA . THR A 1 70 ? -15.054 -17.950 -4.810 1.00 40.03 70 THR A CA 1
ATOM 536 C C . THR A 1 70 ? -13.995 -17.052 -5.472 1.00 40.03 70 THR A C 1
ATOM 538 O O . THR A 1 70 ? -14.002 -16.752 -6.661 1.00 40.03 70 THR A O 1
ATOM 541 N N . ARG A 1 71 ? -12.971 -16.770 -4.661 1.00 47.22 71 ARG A N 1
ATOM 542 C CA . ARG A 1 71 ? -11.532 -16.730 -4.974 1.00 47.22 71 ARG A CA 1
ATOM 543 C C . ARG A 1 71 ? -11.110 -17.409 -6.302 1.00 47.22 71 ARG A C 1
ATOM 545 O O . ARG A 1 71 ? -11.345 -18.603 -6.471 1.00 47.22 71 ARG A O 1
ATOM 552 N N . PRO A 1 72 ? -10.285 -16.727 -7.115 1.00 44.41 72 PRO A N 1
ATOM 553 C CA . PRO A 1 72 ? -9.064 -17.319 -7.657 1.00 44.41 72 PRO A CA 1
ATOM 554 C C . PRO A 1 72 ? -7.880 -16.595 -6.998 1.00 44.41 72 PRO A C 1
ATOM 556 O O . PRO A 1 72 ? -7.583 -15.445 -7.294 1.00 44.41 72 PRO A O 1
ATOM 559 N N . GLU A 1 73 ? -7.355 -17.103 -5.886 1.00 46.47 73 GLU A N 1
ATOM 560 C CA . GLU A 1 73 ? -6.111 -17.876 -5.836 1.00 46.47 73 GLU A CA 1
ATOM 561 C C . GLU A 1 73 ? -5.104 -17.286 -6.823 1.00 46.47 73 GLU A C 1
ATOM 563 O O . GLU A 1 73 ? -4.814 -17.856 -7.870 1.00 46.47 73 GLU A O 1
ATOM 568 N N . GLN A 1 74 ? -4.595 -16.099 -6.497 1.00 57.41 74 GLN A N 1
ATOM 569 C CA . GLN A 1 74 ? -3.378 -15.592 -7.109 1.00 57.41 74 GLN A CA 1
ATOM 570 C C . GLN A 1 74 ? -2.227 -16.450 -6.581 1.00 57.41 74 GLN A C 1
ATOM 572 O O . GLN A 1 74 ? -1.562 -16.132 -5.595 1.00 57.41 74 GLN A O 1
ATOM 577 N N . THR A 1 75 ? -2.031 -17.603 -7.217 1.00 43.25 75 THR A N 1
ATOM 578 C CA . THR A 1 75 ? -0.815 -18.395 -7.085 1.00 43.25 75 THR A CA 1
ATOM 579 C C . THR A 1 75 ? 0.367 -17.520 -7.478 1.00 43.25 75 THR A C 1
ATOM 581 O O . THR A 1 75 ? 0.461 -17.057 -8.616 1.00 43.25 75 THR A O 1
ATOM 584 N N . LYS A 1 76 ? 1.269 -17.299 -6.518 1.00 43.91 76 LYS A N 1
ATOM 585 C CA . LYS A 1 76 ? 2.617 -16.776 -6.747 1.00 43.91 76 LYS A CA 1
ATOM 586 C C . LYS A 1 76 ? 3.253 -17.489 -7.954 1.00 43.91 76 LYS A C 1
ATOM 588 O O . LYS A 1 76 ? 3.167 -18.718 -8.006 1.00 43.91 76 LYS A O 1
ATOM 593 N N . PRO A 1 77 ? 3.933 -16.783 -8.874 1.00 47.31 77 PRO A N 1
ATOM 594 C CA . PRO A 1 77 ? 4.838 -17.435 -9.808 1.00 47.31 77 PRO A CA 1
ATOM 595 C C . PRO A 1 77 ? 5.904 -18.172 -8.996 1.00 47.31 77 PRO A C 1
ATOM 597 O O . PRO A 1 77 ? 6.591 -17.572 -8.168 1.00 47.31 77 PRO A O 1
ATOM 600 N N . VAL A 1 78 ? 5.982 -19.486 -9.179 1.00 55.31 78 VAL A N 1
ATOM 601 C CA . VAL A 1 78 ? 7.064 -20.290 -8.626 1.00 55.31 78 VAL A CA 1
ATOM 602 C C . VAL A 1 78 ? 8.307 -20.000 -9.469 1.00 55.31 78 VAL A C 1
ATOM 604 O O . VAL A 1 78 ? 8.355 -20.316 -10.656 1.00 55.31 78 VAL A O 1
ATOM 607 N N . ASP A 1 79 ? 9.297 -19.337 -8.876 1.00 57.41 79 ASP A N 1
ATOM 608 C CA . ASP A 1 79 ? 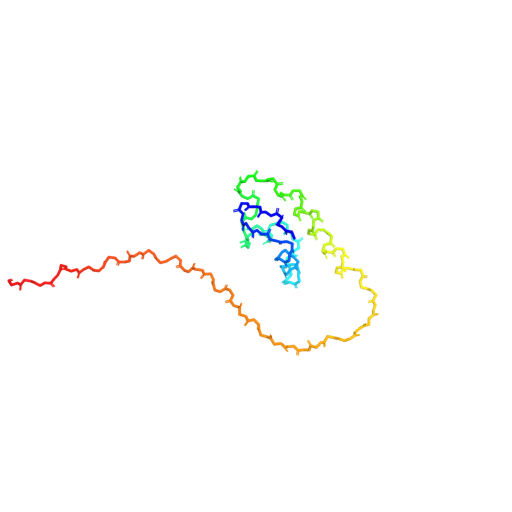10.654 -19.291 -9.418 1.00 57.41 79 ASP A CA 1
ATOM 609 C C . ASP A 1 79 ? 11.185 -20.727 -9.408 1.00 57.41 79 ASP A C 1
ATOM 611 O O . ASP A 1 79 ? 11.591 -21.250 -8.371 1.00 57.41 79 ASP A O 1
ATOM 615 N N . THR A 1 80 ? 11.117 -21.398 -10.556 1.00 54.00 80 THR A N 1
ATOM 616 C CA . THR A 1 80 ? 11.848 -22.646 -10.782 1.00 54.00 80 THR A CA 1
ATOM 617 C C . THR A 1 80 ? 13.050 -22.301 -11.656 1.00 54.00 80 THR A C 1
ATOM 619 O O . THR A 1 80 ? 12.866 -21.955 -12.825 1.00 54.00 80 THR A O 1
ATOM 622 N N . PRO A 1 81 ? 14.283 -22.346 -11.121 1.00 60.34 81 PRO A N 1
ATOM 623 C CA . PRO A 1 81 ? 15.484 -22.320 -11.944 1.00 60.34 81 PRO A CA 1
ATOM 624 C C . PRO A 1 81 ? 15.442 -23.493 -12.934 1.00 60.34 81 PRO A C 1
ATOM 626 O O . PRO A 1 81 ? 15.031 -24.582 -12.533 1.00 60.34 81 PRO A O 1
ATOM 629 N N . PRO A 1 82 ? 15.860 -23.329 -14.202 1.00 64.50 82 PRO A N 1
ATOM 630 C CA . PRO A 1 82 ? 15.892 -24.451 -15.129 1.00 64.50 82 PRO A CA 1
ATOM 631 C C . PRO A 1 82 ? 16.916 -25.484 -14.645 1.00 64.50 82 PRO A C 1
ATOM 633 O O . PRO A 1 82 ? 18.129 -25.252 -14.692 1.00 64.50 82 PRO A O 1
ATOM 636 N N . GLU A 1 83 ? 16.413 -26.620 -14.163 1.00 57.84 83 GLU A N 1
ATOM 637 C CA . GLU A 1 83 ? 17.208 -27.815 -13.920 1.00 57.84 83 GLU A CA 1
ATOM 638 C C . GLU A 1 83 ? 17.792 -28.295 -15.249 1.00 57.84 83 GLU A C 1
ATOM 640 O O . GLU A 1 83 ? 17.115 -28.490 -16.261 1.00 57.84 83 GLU A O 1
ATOM 645 N N . ARG A 1 84 ? 19.119 -28.390 -15.242 1.00 65.44 84 ARG A N 1
ATOM 646 C CA . ARG A 1 84 ? 19.933 -28.931 -16.318 1.00 65.44 84 ARG A CA 1
ATOM 647 C C . ARG A 1 84 ? 19.758 -30.446 -16.330 1.00 65.44 84 ARG A C 1
ATOM 649 O O . ARG A 1 84 ? 20.419 -31.110 -15.543 1.00 65.44 84 ARG A O 1
ATOM 656 N N . ASP A 1 85 ? 18.998 -30.967 -17.283 1.00 55.47 85 ASP A N 1
ATOM 657 C CA . ASP A 1 85 ? 19.044 -32.383 -17.657 1.00 55.47 85 ASP A CA 1
ATOM 658 C C . ASP A 1 85 ? 19.529 -32.494 -19.109 1.00 55.47 85 ASP A C 1
ATOM 660 O O . ASP A 1 85 ? 18.880 -32.069 -20.059 1.00 55.47 85 ASP A O 1
ATOM 664 N N . ALA A 1 86 ? 20.816 -32.782 -19.300 1.00 64.19 86 ALA A N 1
ATOM 665 C CA . ALA A 1 86 ? 21.336 -34.149 -19.393 1.00 64.19 86 ALA A CA 1
ATOM 666 C C . ALA A 1 86 ? 21.045 -34.797 -20.761 1.00 64.19 86 ALA A C 1
ATOM 668 O O . ALA A 1 86 ? 20.457 -35.866 -20.864 1.00 64.19 86 ALA A O 1
ATOM 669 N N . TRP A 1 87 ? 21.541 -34.172 -21.835 1.00 61.03 87 TRP A N 1
ATOM 670 C CA . TRP A 1 87 ? 21.754 -34.839 -23.131 1.00 61.03 87 TRP A CA 1
ATOM 671 C C . TRP A 1 87 ? 23.120 -35.534 -23.239 1.00 61.03 87 TRP A C 1
ATOM 673 O O . TRP A 1 87 ? 23.522 -35.958 -24.317 1.00 61.03 87 TRP A O 1
ATOM 683 N N . PHE A 1 88 ? 23.826 -35.698 -22.117 1.00 53.59 88 PHE A N 1
ATOM 684 C CA . PHE A 1 88 ? 25.036 -36.516 -22.041 1.00 53.59 88 PHE A CA 1
ATOM 685 C C . PHE A 1 88 ? 24.737 -37.867 -21.383 1.00 53.59 88 PHE A C 1
ATOM 687 O O . PHE A 1 88 ? 25.087 -38.103 -20.232 1.00 53.59 88 PHE A O 1
ATOM 694 N N . ALA A 1 89 ? 24.071 -38.730 -22.148 1.00 58.16 89 ALA A N 1
ATOM 695 C CA . ALA A 1 89 ? 24.175 -40.191 -22.119 1.00 58.16 89 ALA A CA 1
ATOM 696 C C . ALA A 1 89 ? 23.520 -40.664 -23.431 1.00 58.16 89 ALA A C 1
ATOM 698 O O . ALA A 1 89 ? 22.333 -40.440 -23.639 1.00 58.16 89 ALA A O 1
ATOM 699 N N . ILE A 1 90 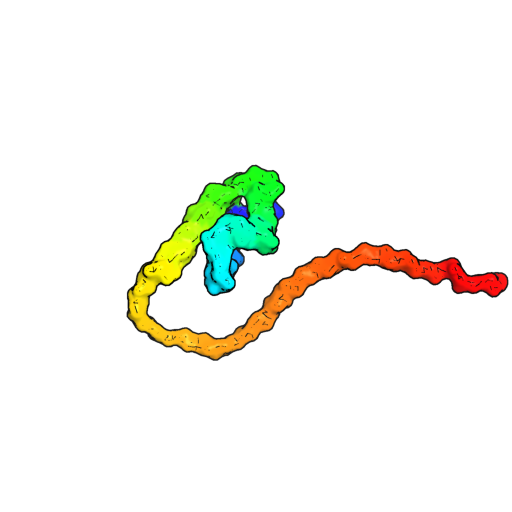? 24.251 -41.196 -24.408 1.00 63.28 90 ILE A N 1
ATOM 700 C CA . ILE A 1 90 ? 24.703 -42.590 -24.426 1.00 63.28 90 ILE A CA 1
ATOM 701 C C . ILE A 1 90 ? 25.898 -42.729 -25.387 1.00 63.28 90 ILE A C 1
ATOM 703 O O . ILE A 1 90 ? 25.873 -42.212 -26.501 1.00 63.28 90 ILE A O 1
ATOM 707 N N . ASP A 1 91 ? 26.906 -43.459 -24.913 1.00 56.62 91 ASP A N 1
ATOM 708 C CA . ASP A 1 91 ? 27.971 -44.138 -25.660 1.00 56.62 91 ASP A CA 1
ATOM 709 C C . ASP A 1 91 ? 27.401 -44.974 -26.831 1.00 56.62 91 ASP A C 1
ATOM 711 O O . ASP A 1 91 ? 26.764 -46.006 -26.592 1.00 56.62 91 ASP A O 1
ATOM 715 N N . LEU A 1 92 ? 27.625 -44.531 -28.078 1.00 54.31 92 LEU A N 1
ATOM 716 C CA . LEU A 1 92 ? 27.948 -45.369 -29.248 1.00 54.31 92 LEU A CA 1
ATOM 717 C C . LEU A 1 92 ? 28.563 -44.532 -30.382 1.00 54.31 92 LEU A C 1
ATOM 719 O O . LEU A 1 92 ? 27.956 -43.499 -30.747 1.00 54.31 92 LEU A O 1
#

Secondary structure (DSSP, 8-state):
-EEETTTTEEHHHHHHHHHTT--SHHHHHHHH-TTSSS-TTHHHHHHHHHHHHHHHHTPPS---PPP-------------------------

Mean predicted aligned error: 13.68 Å

Sequence (92 aa):
MFLCICKSVTDREIRHMVDEGARTMGDLNIRFGIGNECGKCINDVNQYLDTCLAELNSTPEEAPRPSVETRPEQTKPVDTPPERDAWFAIDL

Foldseek 3Di:
DQLAPVQRHDLVNLLVVVVVPDQDPVSVCVVRVGCVPPNPSVVVSVVSSVVSVVVVVDDDDDDDDDDDDDDDDPDDPDPDDDDDDDPPDDDD

InterPro domains:
  IPR007419 BFD-like [2Fe-2S]-binding domain [PF04324] (3-50)
  IPR041854 BFD-like [2Fe-2S]-binding domain superfamily [G3DSA:1.10.10.1100] (1-56)
  IPR052371 Bacterioferritin-associated ferredoxin [PTHR37424] (1-58)

Organism: NCBI:txid1400860

Nearest PDB structures (foldseek):
  6e6r-assembly1_A  TM=9.548E-01  e=2.038E-04  Pseudomonas aeruginosa
  4e6k-assembly1_G  TM=9.499E-01  e=2.170E-04  Pseudomonas aeruginosa PAO1
  6e6s-assembly2_B  TM=9.215E-01  e=8.653E-04  Pseudomonas aeruginosa